Protein AF-A0A5B8CRV1-F1 (afdb_monomer)

Sequence (129 aa):
MPISFRAASLLVGLTGAAIAIGFEWYAATGWLFLTERTGLLITLWTMLPYVMMSLGGYFFHRRDIQKHWLSFCAFEVLVVAWIYLQTIVIYPDPQGALIFLFLPLLQAGLNLAVGVVFYYLQYRSDQQH

Radius of gyration: 16.24 Å; Cα contacts (8 Å, |Δi|>4): 101; chains: 1; bounding box: 42×18×49 Å

Organism: NCBI:txid2588534

pLDDT: mean 77.1, std 8.15, range [54.75, 90.44]

Secondary structure (DSSP, 8-stat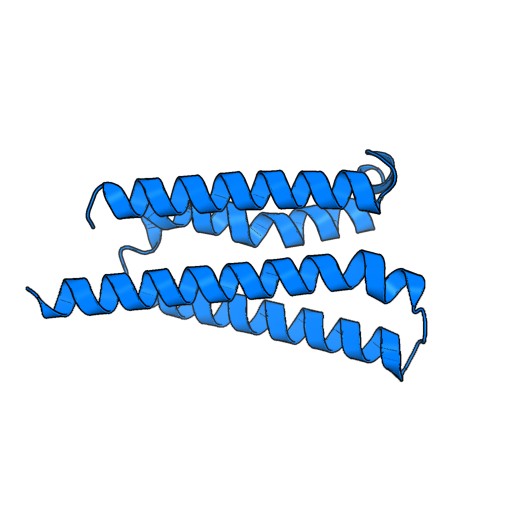e):
--HHHHHHHHHHHHHHHHHHHHHHHHHTTSGGGGGSHHHHHHHHHHHHHHH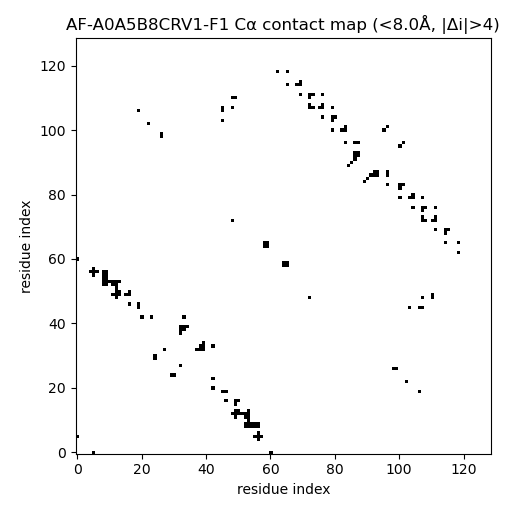HHHHHHHHTTSHHHHHHHHHHHHHHHHHHHHHHHHHHHTS--HHHIIIIIHHHHHHHHHHHHHHHHHHHHHHHHHH--

Structure (mmCIF, N/CA/C/O backbone):
data_AF-A0A5B8CRV1-F1
#
_entry.id   AF-A0A5B8CRV1-F1
#
loop_
_atom_site.group_PDB
_atom_site.id
_atom_site.type_symbol
_atom_site.label_atom_id
_atom_site.label_alt_id
_atom_site.label_comp_id
_atom_site.label_asym_id
_atom_site.label_entity_id
_atom_site.label_seq_id
_atom_site.pdbx_PDB_ins_code
_atom_site.Cartn_x
_atom_site.Cartn_y
_atom_site.Cartn_z
_atom_site.occupancy
_atom_site.B_iso_or_equiv
_atom_site.auth_seq_id
_atom_site.auth_comp_id
_atom_site.auth_asym_id
_atom_site.auth_atom_id
_atom_site.pdbx_PDB_model_num
ATOM 1 N N . MET A 1 1 ? -10.649 2.079 21.285 1.00 59.25 1 MET A N 1
ATOM 2 C CA . MET A 1 1 ? -10.031 0.998 20.485 1.00 59.25 1 MET A CA 1
ATOM 3 C C . MET A 1 1 ? -9.144 0.158 21.387 1.00 59.25 1 MET A C 1
ATOM 5 O O . MET A 1 1 ? -8.386 0.752 22.151 1.00 59.25 1 MET A O 1
ATOM 9 N N . PRO A 1 2 ? -9.236 -1.179 21.329 1.00 65.50 2 PRO A N 1
ATOM 10 C CA . PRO A 1 2 ? -8.395 -2.057 22.132 1.00 65.50 2 PRO A CA 1
ATOM 11 C C . PRO A 1 2 ? -6.926 -1.945 21.696 1.00 65.50 2 PRO A C 1
ATOM 13 O O . PRO A 1 2 ? -6.630 -1.736 20.518 1.00 65.50 2 PRO A O 1
ATOM 16 N N . ILE A 1 3 ? -6.000 -2.095 22.647 1.00 64.00 3 ILE A N 1
ATOM 17 C CA . ILE A 1 3 ? -4.540 -2.056 22.421 1.00 64.00 3 ILE A CA 1
ATOM 18 C C . ILE A 1 3 ? -4.117 -3.055 21.325 1.00 64.00 3 ILE A C 1
ATOM 20 O O . ILE A 1 3 ? -3.211 -2.771 20.542 1.00 64.00 3 ILE A O 1
ATOM 24 N N . SER A 1 4 ? -4.845 -4.170 21.203 1.00 75.19 4 SER A N 1
ATOM 25 C CA . SER A 1 4 ? -4.653 -5.189 20.168 1.00 75.19 4 SER A CA 1
ATOM 26 C C . SER A 1 4 ? -4.813 -4.661 18.740 1.00 75.19 4 SER A C 1
ATOM 28 O O . SER A 1 4 ? -4.056 -5.069 17.866 1.00 75.19 4 SER A O 1
ATOM 30 N N . PHE A 1 5 ? -5.732 -3.723 18.489 1.00 74.00 5 PHE A N 1
ATOM 31 C CA . PHE A 1 5 ? -5.960 -3.179 17.146 1.00 74.00 5 PHE A CA 1
ATOM 32 C C . PHE A 1 5 ? -4.797 -2.294 16.686 1.00 74.00 5 PHE A C 1
ATOM 34 O O . PHE A 1 5 ? -4.363 -2.384 15.543 1.00 74.00 5 PHE A O 1
ATOM 41 N N . ARG A 1 6 ? -4.249 -1.475 17.591 1.00 77.31 6 ARG A N 1
ATOM 42 C CA . ARG A 1 6 ? -3.093 -0.612 17.294 1.00 77.31 6 ARG A CA 1
ATOM 43 C C . ARG A 1 6 ? -1.827 -1.421 17.043 1.00 77.31 6 ARG A C 1
ATOM 45 O O . ARG A 1 6 ? -1.080 -1.126 16.116 1.00 77.31 6 ARG A O 1
ATOM 52 N N . ALA A 1 7 ? -1.600 -2.445 17.864 1.00 80.88 7 ALA A N 1
ATOM 53 C CA . ALA A 1 7 ? -0.483 -3.359 17.673 1.00 80.88 7 ALA A CA 1
ATOM 54 C C . ALA A 1 7 ? -0.615 -4.121 16.345 1.00 80.88 7 ALA A C 1
ATOM 56 O O . ALA A 1 7 ? 0.360 -4.230 15.608 1.00 80.88 7 ALA A O 1
ATOM 57 N N . ALA A 1 8 ? -1.825 -4.575 16.000 1.00 80.19 8 ALA A N 1
ATOM 58 C CA . ALA A 1 8 ? -2.093 -5.238 14.729 1.00 80.19 8 ALA A CA 1
ATOM 59 C C . ALA A 1 8 ? -1.874 -4.307 13.527 1.00 80.19 8 ALA A C 1
ATOM 61 O O . ALA A 1 8 ? -1.189 -4.696 12.588 1.00 80.19 8 ALA A O 1
ATOM 62 N N . SER A 1 9 ? -2.388 -3.071 13.551 1.00 80.38 9 SER A N 1
ATOM 63 C CA . SER A 1 9 ? -2.204 -2.125 12.441 1.00 80.38 9 SER A CA 1
ATOM 64 C C . SER A 1 9 ? -0.733 -1.771 12.220 1.00 80.38 9 SER A C 1
ATOM 66 O O . SER A 1 9 ? -0.276 -1.724 11.081 1.00 80.38 9 SER A O 1
ATOM 68 N N . LEU A 1 10 ? 0.022 -1.590 13.309 1.00 82.44 10 LEU A N 1
ATOM 69 C CA . LEU A 1 10 ? 1.459 -1.335 13.259 1.00 82.44 10 LEU A CA 1
ATOM 70 C C . LEU A 1 10 ? 2.225 -2.539 12.699 1.00 82.44 10 LEU A C 1
ATOM 72 O O . LEU A 1 10 ? 3.035 -2.373 11.796 1.00 82.44 10 LEU A O 1
ATOM 76 N N . LEU A 1 11 ? 1.964 -3.747 13.208 1.00 85.00 11 LEU A N 1
ATOM 77 C CA . LEU A 1 11 ? 2.648 -4.958 12.751 1.00 85.00 11 LEU A CA 1
ATOM 78 C C . LEU A 1 11 ? 2.365 -5.233 11.278 1.00 85.00 11 LEU A C 1
ATOM 80 O O . LEU A 1 11 ? 3.301 -5.429 10.514 1.00 85.00 11 LEU A O 1
ATOM 84 N N . VAL A 1 12 ? 1.098 -5.187 10.858 1.00 84.19 12 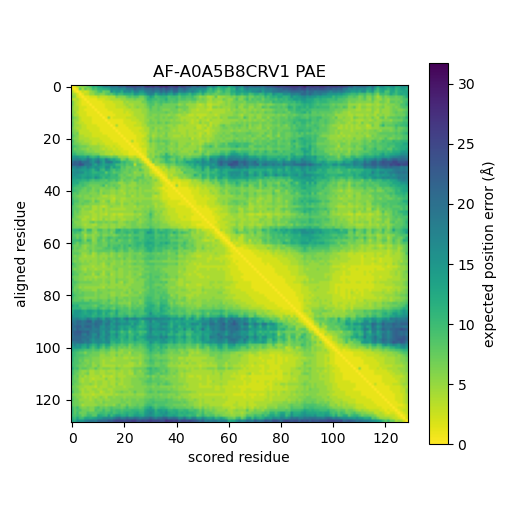VAL A N 1
ATOM 85 C C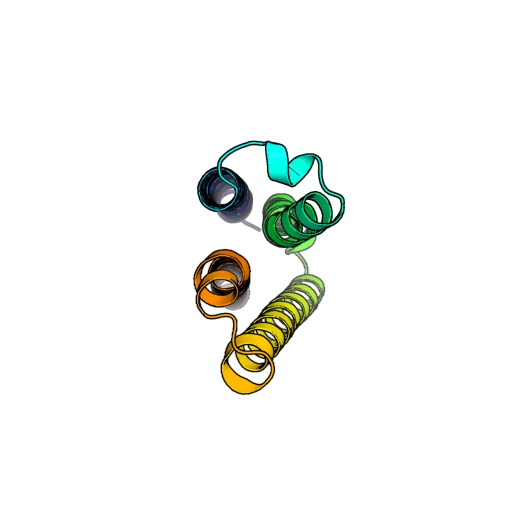A . VAL A 1 12 ? 0.739 -5.432 9.456 1.00 84.19 12 VAL A CA 1
ATOM 86 C C . VAL A 1 12 ? 1.317 -4.344 8.548 1.00 84.19 12 VAL A C 1
ATOM 88 O O . VAL A 1 12 ? 1.821 -4.662 7.475 1.00 84.19 12 VAL A O 1
ATOM 91 N N . GLY A 1 13 ? 1.314 -3.082 8.985 1.00 82.00 13 GLY A N 1
ATOM 92 C CA . GLY A 1 13 ? 1.956 -1.989 8.258 1.00 82.00 13 GLY A CA 1
ATOM 93 C C . GLY A 1 13 ? 3.468 -2.190 8.105 1.00 82.00 13 GLY A C 1
ATOM 94 O O . GLY A 1 13 ? 3.978 -2.159 6.990 1.00 82.00 13 GLY A O 1
ATOM 95 N N . LEU A 1 14 ? 4.188 -2.485 9.189 1.00 84.19 14 LEU A N 1
ATOM 96 C CA . LEU A 1 14 ? 5.638 -2.711 9.156 1.00 84.19 14 LEU A CA 1
ATOM 97 C C . LEU A 1 14 ? 6.022 -3.956 8.350 1.00 84.19 14 LEU A C 1
ATOM 99 O O . LEU A 1 14 ? 6.965 -3.912 7.563 1.00 84.19 14 LEU A O 1
ATOM 103 N N . THR A 1 15 ? 5.293 -5.062 8.517 1.00 83.69 15 THR A N 1
ATOM 104 C CA . THR A 1 15 ? 5.518 -6.288 7.742 1.00 83.69 15 THR A CA 1
ATOM 105 C C . THR A 1 15 ? 5.233 -6.050 6.262 1.00 83.69 15 THR A C 1
ATOM 107 O O . THR A 1 15 ? 6.035 -6.449 5.424 1.00 83.69 15 THR A O 1
ATOM 110 N N . GLY A 1 16 ? 4.144 -5.353 5.934 1.00 78.62 16 GLY A N 1
ATOM 111 C CA . GLY A 1 16 ? 3.813 -4.991 4.559 1.00 78.62 16 GLY A CA 1
ATOM 112 C C . GLY A 1 16 ? 4.872 -4.096 3.913 1.00 78.62 16 GLY A C 1
ATOM 113 O O . GLY A 1 16 ? 5.306 -4.385 2.802 1.00 78.62 16 GLY A O 1
ATOM 114 N N . ALA A 1 17 ? 5.374 -3.093 4.639 1.00 79.00 17 ALA A N 1
ATOM 115 C CA . ALA A 1 17 ? 6.465 -2.233 4.183 1.00 79.00 17 ALA A CA 1
ATOM 116 C C . ALA A 1 17 ? 7.770 -3.017 3.952 1.00 79.00 17 ALA A C 1
ATOM 118 O O . ALA A 1 17 ? 8.425 -2.846 2.928 1.00 79.00 17 ALA A O 1
ATOM 119 N N . ALA A 1 18 ? 8.138 -3.916 4.870 1.00 81.69 18 ALA A N 1
ATOM 120 C CA . ALA A 1 18 ? 9.335 -4.745 4.725 1.00 81.69 18 ALA A CA 1
ATOM 121 C C . ALA A 1 18 ? 9.237 -5.696 3.521 1.00 81.69 18 ALA A C 1
ATOM 123 O O . ALA A 1 18 ? 10.202 -5.852 2.774 1.00 81.69 18 ALA A O 1
ATOM 124 N N . ILE A 1 19 ? 8.063 -6.299 3.308 1.00 80.56 19 ILE A N 1
ATOM 125 C CA . ILE A 1 19 ? 7.787 -7.142 2.140 1.00 80.56 19 ILE A CA 1
ATOM 126 C C . ILE A 1 19 ? 7.849 -6.305 0.859 1.00 80.56 19 ILE A C 1
ATOM 128 O O . ILE A 1 19 ? 8.471 -6.738 -0.107 1.00 80.56 19 ILE A O 1
ATOM 132 N N . ALA A 1 20 ? 7.258 -5.107 0.851 1.00 76.12 20 ALA A N 1
ATOM 133 C CA . ALA A 1 20 ? 7.274 -4.204 -0.295 1.00 76.12 20 ALA A CA 1
ATOM 134 C C . ALA A 1 20 ? 8.700 -3.833 -0.713 1.00 76.12 20 ALA A C 1
ATOM 136 O O . ALA A 1 20 ? 9.068 -4.070 -1.861 1.00 76.12 20 ALA A O 1
ATOM 137 N N . ILE A 1 21 ? 9.523 -3.382 0.239 1.00 77.25 21 ILE A N 1
ATOM 138 C CA . ILE A 1 21 ? 10.942 -3.085 -0.000 1.00 77.25 21 ILE A CA 1
ATOM 139 C C . ILE A 1 21 ? 11.683 -4.327 -0.509 1.00 77.25 21 ILE A C 1
ATOM 141 O O . ILE A 1 21 ? 12.484 -4.232 -1.435 1.00 77.25 21 ILE A O 1
ATOM 145 N N . GLY A 1 22 ? 11.434 -5.500 0.083 1.00 76.12 22 GLY A N 1
ATOM 146 C CA . GLY A 1 22 ? 12.087 -6.745 -0.325 1.00 76.12 22 GLY A CA 1
ATOM 147 C C . GLY A 1 22 ? 11.766 -7.139 -1.768 1.00 76.12 22 GLY A C 1
ATOM 148 O O . GLY A 1 22 ? 12.664 -7.512 -2.523 1.00 76.12 22 GLY A O 1
ATOM 149 N N . PHE A 1 23 ? 10.500 -7.015 -2.168 1.00 74.06 23 PHE A N 1
ATOM 150 C CA . PHE A 1 23 ? 10.081 -7.275 -3.542 1.00 74.06 23 PHE A CA 1
ATOM 151 C C . PHE A 1 23 ? 10.614 -6.237 -4.524 1.00 74.06 23 PHE A C 1
ATOM 153 O O . PHE A 1 23 ? 11.040 -6.621 -5.607 1.00 74.06 23 PHE A O 1
ATOM 160 N N . GLU A 1 24 ? 10.630 -4.956 -4.166 1.00 70.94 24 GLU A N 1
ATOM 161 C CA . GLU A 1 24 ? 11.217 -3.909 -5.009 1.00 70.94 24 GLU A CA 1
ATOM 162 C C . GLU A 1 24 ? 12.713 -4.118 -5.194 1.00 70.94 24 GLU A C 1
ATOM 164 O O . GLU A 1 24 ? 13.208 -4.064 -6.315 1.00 70.94 24 GLU A O 1
ATOM 169 N N . TRP A 1 25 ? 13.430 -4.454 -4.123 1.00 73.44 25 TRP A N 1
ATOM 170 C CA . TRP A 1 25 ? 14.851 -4.774 -4.192 1.00 73.44 25 TRP A CA 1
ATOM 171 C C . TRP A 1 25 ? 15.131 -5.950 -5.138 1.00 73.44 25 TRP A C 1
ATOM 173 O O . TRP A 1 25 ? 16.071 -5.893 -5.935 1.00 73.44 25 TRP A O 1
ATOM 183 N N . TYR A 1 26 ? 14.295 -6.991 -5.085 1.00 72.94 26 TYR A N 1
ATOM 184 C CA . TYR A 1 26 ? 14.396 -8.151 -5.968 1.00 72.94 26 TYR A 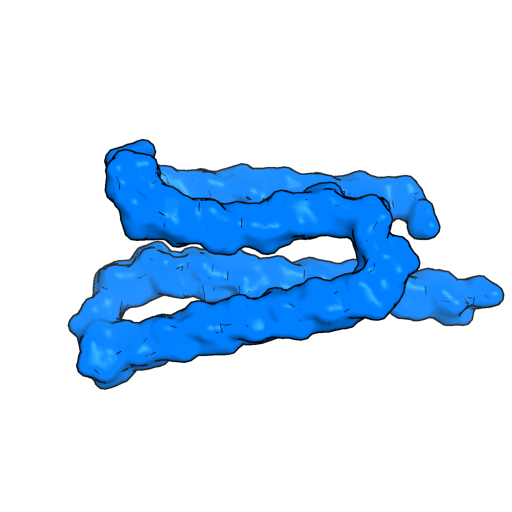CA 1
ATOM 185 C C . TYR A 1 26 ? 14.029 -7.817 -7.422 1.00 72.94 26 TYR A C 1
ATOM 187 O O . TYR A 1 26 ? 14.782 -8.143 -8.339 1.00 72.94 26 TYR A O 1
ATOM 195 N N . ALA A 1 27 ? 12.899 -7.138 -7.635 1.00 66.12 27 ALA A N 1
ATOM 196 C CA . ALA A 1 27 ? 12.378 -6.789 -8.956 1.00 66.12 27 ALA A CA 1
ATOM 197 C C . ALA A 1 27 ? 13.294 -5.816 -9.707 1.00 66.12 27 ALA A C 1
ATOM 199 O O . ALA A 1 27 ? 13.406 -5.888 -10.927 1.00 66.12 27 ALA A O 1
ATOM 200 N N . ALA A 1 28 ? 13.981 -4.937 -8.980 1.00 64.38 28 ALA A N 1
ATOM 201 C CA . ALA A 1 28 ? 14.831 -3.909 -9.553 1.00 64.38 28 ALA A CA 1
ATOM 202 C C . ALA A 1 28 ? 16.327 -4.267 -9.572 1.00 64.38 28 ALA A C 1
ATOM 204 O O . ALA A 1 28 ? 17.177 -3.402 -9.802 1.00 64.38 28 ALA A O 1
ATOM 205 N N . THR A 1 29 ? 16.672 -5.545 -9.359 1.00 67.94 29 THR A N 1
ATOM 206 C CA . THR A 1 29 ? 18.060 -6.050 -9.349 1.00 67.94 29 THR A CA 1
ATOM 207 C C . THR A 1 29 ? 18.997 -5.276 -8.406 1.00 67.94 29 THR A C 1
ATOM 209 O O . THR A 1 29 ? 20.193 -5.153 -8.664 1.00 67.94 29 THR A O 1
ATOM 212 N N . GLY A 1 30 ? 18.478 -4.735 -7.300 1.00 63.00 30 GLY A N 1
ATOM 213 C CA . GLY A 1 30 ? 19.251 -3.928 -6.355 1.00 63.00 30 GLY A CA 1
ATOM 214 C C . GLY A 1 30 ? 18.678 -2.533 -6.090 1.00 63.00 30 GLY A C 1
ATOM 215 O O . GLY A 1 30 ? 17.534 -2.226 -6.401 1.00 63.00 30 GLY A O 1
ATOM 216 N N . TRP A 1 31 ? 19.506 -1.666 -5.497 1.00 62.66 31 TRP A N 1
ATOM 217 C CA . TRP A 1 31 ? 19.156 -0.274 -5.161 1.00 62.66 31 TRP A CA 1
ATOM 218 C C . TRP A 1 31 ? 19.258 0.694 -6.353 1.00 62.66 31 TRP A C 1
ATOM 220 O O . TRP A 1 31 ? 18.921 1.867 -6.221 1.00 62.66 31 TRP A O 1
A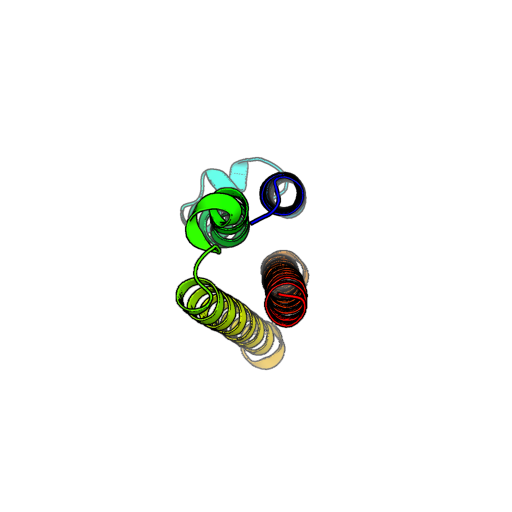TOM 230 N N . LEU A 1 32 ? 19.717 0.229 -7.520 1.00 61.81 32 LEU A N 1
ATOM 231 C CA . LEU A 1 32 ? 19.912 1.064 -8.713 1.00 61.81 32 LEU A CA 1
ATOM 232 C C . LEU A 1 32 ? 18.611 1.729 -9.176 1.00 61.81 32 LEU A C 1
ATOM 234 O O . LEU A 1 32 ? 18.611 2.901 -9.531 1.00 61.81 32 LEU A O 1
ATOM 238 N N . PHE A 1 33 ? 17.483 1.043 -9.061 1.00 65.50 33 PHE A N 1
ATOM 239 C CA . PHE A 1 33 ? 16.171 1.605 -9.381 1.00 65.50 33 PHE A CA 1
ATOM 240 C C . PHE A 1 33 ? 15.763 2.783 -8.488 1.00 65.50 33 PHE A C 1
ATOM 242 O O . PHE A 1 33 ? 15.065 3.684 -8.939 1.00 65.50 33 PHE A O 1
ATOM 249 N N . LEU A 1 34 ? 16.263 2.841 -7.251 1.00 62.56 34 LEU A N 1
ATOM 250 C CA . LEU A 1 34 ? 16.037 3.968 -6.339 1.00 62.56 34 LEU A CA 1
ATOM 251 C C . LEU A 1 34 ? 16.915 5.180 -6.662 1.00 62.56 34 LEU A C 1
ATOM 253 O O . LEU A 1 34 ? 16.715 6.253 -6.099 1.00 62.56 34 LEU A O 1
ATOM 257 N N . THR A 1 35 ? 17.881 5.035 -7.572 1.00 68.62 35 THR A N 1
ATOM 258 C CA . THR A 1 35 ? 18.615 6.183 -8.122 1.00 68.62 35 THR A CA 1
ATOM 259 C C . THR A 1 35 ? 17.848 6.863 -9.256 1.00 68.62 35 THR A C 1
ATOM 261 O O . THR A 1 35 ? 18.092 8.035 -9.549 1.00 68.62 35 THR A O 1
ATOM 264 N N . GLU A 1 36 ? 16.864 6.178 -9.849 1.00 71.81 36 GLU A N 1
ATOM 265 C CA . GLU A 1 36 ? 15.984 6.748 -10.862 1.00 71.81 36 GLU A CA 1
ATOM 266 C C . GLU A 1 36 ? 14.748 7.404 -10.235 1.00 71.81 36 GLU A C 1
ATOM 268 O O . GLU A 1 36 ? 14.113 6.873 -9.322 1.00 71.81 36 GLU A O 1
ATOM 273 N N . ARG A 1 37 ? 14.348 8.565 -10.774 1.00 72.88 37 ARG A N 1
ATOM 274 C CA . ARG A 1 37 ? 13.155 9.297 -10.305 1.00 72.88 37 ARG A CA 1
ATOM 275 C C . ARG A 1 37 ? 11.894 8.435 -10.347 1.00 72.88 37 ARG A C 1
ATOM 277 O O . ARG A 1 37 ? 11.076 8.506 -9.436 1.00 72.88 37 ARG A O 1
ATOM 284 N N . THR A 1 38 ? 11.749 7.628 -11.393 1.00 67.31 38 THR A N 1
ATOM 285 C CA . THR A 1 38 ? 10.597 6.743 -11.585 1.00 67.31 38 THR A CA 1
ATOM 286 C C . THR A 1 38 ? 10.548 5.661 -10.512 1.00 67.31 38 THR A C 1
ATOM 288 O O . THR A 1 38 ? 9.483 5.410 -9.953 1.00 67.31 38 THR A O 1
ATOM 291 N N . GLY A 1 39 ? 11.695 5.075 -10.161 1.00 69.56 39 GLY A N 1
ATOM 292 C CA . GLY A 1 39 ? 11.746 4.041 -9.136 1.00 69.56 39 GLY A CA 1
ATOM 293 C C . GLY A 1 39 ? 11.514 4.570 -7.727 1.00 69.56 39 GLY A C 1
ATOM 294 O O . GLY A 1 39 ? 10.795 3.935 -6.957 1.00 69.56 39 GLY A O 1
ATOM 295 N N . LEU A 1 40 ? 11.994 5.779 -7.413 1.00 72.75 40 LEU A N 1
ATOM 296 C CA . LEU A 1 40 ? 11.634 6.474 -6.170 1.00 72.75 40 LEU A CA 1
ATOM 297 C C . LEU A 1 40 ? 10.132 6.744 -6.069 1.00 72.75 40 LEU A C 1
ATOM 299 O O . LEU A 1 40 ? 9.550 6.540 -5.008 1.00 72.75 40 LEU A O 1
ATOM 303 N N . LEU A 1 41 ? 9.498 7.196 -7.154 1.00 75.25 41 LEU A N 1
ATOM 304 C CA . LEU A 1 41 ? 8.060 7.469 -7.165 1.00 75.25 41 LEU A CA 1
ATOM 305 C C . LEU A 1 41 ? 7.239 6.194 -6.973 1.00 75.25 41 LEU A C 1
ATOM 307 O O . LEU A 1 41 ? 6.295 6.209 -6.190 1.00 75.25 41 LEU A O 1
ATOM 311 N N . ILE A 1 42 ? 7.621 5.101 -7.636 1.00 73.06 42 ILE A N 1
ATOM 312 C CA . ILE A 1 42 ? 6.969 3.797 -7.467 1.00 73.06 42 ILE A CA 1
ATOM 313 C C . ILE A 1 42 ? 7.141 3.314 -6.027 1.00 73.06 42 ILE A C 1
ATOM 315 O O . ILE A 1 42 ? 6.150 2.999 -5.386 1.00 73.06 42 ILE A O 1
ATOM 319 N N . THR A 1 43 ? 8.355 3.374 -5.484 1.00 75.12 43 THR A N 1
ATOM 320 C CA . THR A 1 43 ? 8.643 2.956 -4.101 1.00 75.12 43 THR A CA 1
ATOM 321 C C . THR A 1 43 ? 7.885 3.785 -3.064 1.00 75.12 43 THR A C 1
ATOM 323 O O . THR A 1 43 ? 7.366 3.276 -2.076 1.00 75.12 43 THR A O 1
ATOM 326 N N . LEU A 1 44 ? 7.794 5.101 -3.258 1.00 77.94 44 LEU A N 1
ATOM 327 C CA . LEU A 1 44 ? 7.013 5.956 -2.364 1.00 77.94 44 LEU A CA 1
ATOM 328 C C . LEU A 1 44 ? 5.520 5.647 -2.466 1.00 77.94 44 LEU A C 1
ATOM 330 O O . LEU A 1 44 ? 4.832 5.628 -1.446 1.00 77.94 44 LEU A O 1
ATOM 334 N N . TRP A 1 45 ? 5.031 5.392 -3.679 1.00 76.56 45 TRP A N 1
ATOM 335 C CA . TRP A 1 45 ? 3.642 5.035 -3.935 1.00 76.56 45 TRP A CA 1
ATOM 336 C C . TRP A 1 45 ? 3.261 3.712 -3.269 1.00 76.56 45 TRP A C 1
ATOM 338 O O . TRP A 1 45 ? 2.252 3.642 -2.578 1.00 76.56 45 TRP A O 1
ATOM 348 N N . THR A 1 46 ? 4.084 2.678 -3.412 1.00 74.75 46 THR A N 1
ATOM 349 C CA . THR A 1 46 ? 3.859 1.352 -2.819 1.00 74.75 46 THR A CA 1
ATOM 350 C C . THR A 1 46 ? 3.982 1.369 -1.295 1.00 74.75 46 THR A C 1
ATOM 352 O O . THR A 1 46 ? 3.254 0.652 -0.608 1.00 74.75 46 THR A O 1
ATOM 355 N N . MET A 1 47 ? 4.857 2.213 -0.743 1.00 78.75 47 MET A N 1
ATOM 356 C CA . MET A 1 47 ? 5.071 2.342 0.701 1.00 78.75 47 MET A CA 1
ATOM 357 C C . MET A 1 47 ? 3.986 3.159 1.408 1.00 78.75 47 MET A C 1
ATOM 359 O O . MET A 1 47 ? 3.710 2.921 2.588 1.00 78.75 47 MET A O 1
ATOM 363 N N . LEU A 1 48 ? 3.354 4.106 0.710 1.00 80.38 48 LEU A N 1
ATOM 364 C CA . LEU A 1 48 ? 2.331 4.999 1.259 1.00 80.38 48 LEU A CA 1
ATOM 365 C C . LEU A 1 48 ? 1.173 4.243 1.956 1.00 80.38 48 LEU A C 1
ATOM 367 O O . LEU A 1 48 ? 0.900 4.562 3.120 1.00 80.38 48 LEU A O 1
ATOM 371 N N . PRO A 1 49 ? 0.554 3.211 1.343 1.00 75.31 49 PRO A N 1
ATOM 372 C CA . PRO A 1 49 ? -0.351 2.254 1.984 1.00 75.31 49 PRO A CA 1
ATOM 373 C C . PRO A 1 49 ? 0.060 1.796 3.383 1.00 75.31 49 PRO A C 1
ATOM 375 O O . PRO A 1 49 ? -0.699 1.893 4.349 1.00 75.31 49 PRO A O 1
ATOM 378 N N . TYR A 1 50 ? 1.291 1.307 3.503 1.00 80.19 50 TYR A N 1
ATOM 379 C CA . TYR A 1 50 ? 1.792 0.642 4.698 1.00 80.19 50 TYR A CA 1
ATOM 380 C C . TYR A 1 50 ? 2.167 1.627 5.795 1.00 80.19 50 TYR A C 1
ATOM 382 O O . TYR A 1 50 ? 1.916 1.370 6.976 1.00 80.19 50 TYR A O 1
ATOM 390 N N . VAL A 1 51 ? 2.719 2.780 5.414 1.00 80.06 51 VAL A N 1
ATOM 391 C CA . VAL A 1 51 ? 2.990 3.887 6.336 1.00 80.06 51 VAL A CA 1
ATOM 392 C C . VAL A 1 51 ? 1.680 4.383 6.936 1.00 80.06 51 VAL A C 1
ATOM 394 O O . VAL A 1 51 ? 1.545 4.472 8.156 1.00 80.06 51 VAL A O 1
ATOM 397 N N . MET A 1 52 ? 0.681 4.631 6.096 1.00 78.12 52 MET A N 1
ATOM 398 C CA . MET A 1 52 ? -0.641 5.060 6.541 1.00 78.12 52 MET A CA 1
ATOM 399 C C . MET A 1 52 ? -1.330 4.004 7.405 1.00 78.12 52 MET A C 1
ATOM 401 O O . MET A 1 52 ? -1.942 4.354 8.409 1.00 78.12 52 MET A O 1
ATOM 405 N N . MET A 1 53 ? -1.191 2.715 7.085 1.00 78.50 53 MET A N 1
ATOM 406 C CA . MET A 1 53 ? -1.744 1.637 7.905 1.00 78.50 53 MET A CA 1
ATOM 407 C C . MET A 1 53 ? -1.024 1.497 9.254 1.00 78.50 53 MET A C 1
ATOM 409 O O . MET A 1 53 ? -1.680 1.291 10.277 1.00 78.50 53 MET A O 1
ATOM 413 N N . SER A 1 54 ? 0.293 1.720 9.292 1.00 79.50 54 SER A N 1
ATOM 414 C CA . SER A 1 54 ? 1.070 1.791 10.539 1.00 79.50 54 SER A CA 1
ATOM 415 C C . SER A 1 54 ? 0.599 2.951 11.420 1.00 79.50 54 SER A C 1
ATOM 417 O O . SER A 1 54 ? 0.433 2.801 12.631 1.00 79.50 54 SER A O 1
ATOM 419 N N . LEU A 1 55 ? 0.304 4.096 10.798 1.00 78.25 55 LEU A N 1
ATOM 420 C CA . LEU A 1 55 ? -0.296 5.265 11.444 1.00 78.25 55 LEU A CA 1
ATOM 421 C C . LEU A 1 55 ? -1.802 5.086 11.720 1.00 78.25 55 LEU A C 1
ATOM 423 O O . LEU A 1 55 ? -2.384 5.825 12.517 1.00 78.25 55 LEU A O 1
ATOM 427 N N . GLY A 1 56 ? -2.433 4.075 11.122 1.00 72.25 56 GLY A N 1
ATOM 428 C CA . GLY A 1 56 ? -3.862 3.788 11.202 1.00 72.25 56 GLY A CA 1
ATOM 429 C C . GLY A 1 56 ? -4.352 3.559 12.629 1.00 72.25 56 GLY A C 1
ATOM 430 O O . GLY A 1 56 ? -5.466 3.952 12.965 1.00 72.25 56 GLY A O 1
ATOM 431 N N . GLY A 1 57 ? -3.501 3.051 13.525 1.00 71.00 57 GLY A N 1
ATOM 432 C CA . GLY A 1 57 ? -3.816 2.918 14.953 1.00 71.00 57 GLY A CA 1
ATOM 433 C C . GLY A 1 57 ? -4.140 4.246 15.665 1.00 71.00 57 GLY A C 1
ATOM 434 O O . GLY A 1 57 ? -4.794 4.238 16.717 1.00 71.00 57 GLY A O 1
ATOM 435 N N . TYR A 1 58 ? -3.723 5.381 15.093 1.00 73.38 58 TYR A N 1
ATOM 436 C CA . TYR A 1 58 ? -4.039 6.725 15.578 1.00 73.38 58 TYR A CA 1
ATOM 437 C C . TYR A 1 58 ? -5.289 7.313 14.923 1.00 73.38 58 TYR A C 1
ATOM 439 O O . TYR A 1 58 ? -6.079 7.948 15.615 1.00 73.38 58 TYR A O 1
ATOM 447 N N . PHE A 1 59 ? -5.501 7.090 13.624 1.00 75.44 59 PHE A N 1
ATOM 448 C CA . PHE A 1 59 ? -6.552 7.776 12.859 1.00 75.44 59 PHE A CA 1
ATOM 449 C C . PHE A 1 59 ? -7.820 6.939 12.638 1.00 75.44 59 PHE A C 1
ATOM 451 O O . PHE A 1 59 ? -8.920 7.489 12.574 1.00 75.44 59 PHE A O 1
ATOM 458 N N . PHE A 1 60 ? -7.717 5.608 12.599 1.00 77.94 60 PHE A N 1
ATOM 459 C CA . PHE A 1 60 ? -8.851 4.713 12.319 1.00 77.94 60 PHE A CA 1
ATOM 460 C C . PHE A 1 60 ? -9.808 4.548 13.501 1.00 77.94 60 PHE A C 1
ATOM 462 O O . PHE A 1 60 ? -10.823 3.869 13.395 1.00 77.94 60 PHE A O 1
ATOM 469 N N . HIS A 1 61 ? -9.576 5.251 14.613 1.00 74.25 61 HIS A N 1
ATOM 470 C CA . HIS A 1 61 ? -10.582 5.353 15.666 1.00 74.25 61 HIS A CA 1
ATOM 471 C C . HIS A 1 61 ? -11.884 6.008 15.156 1.00 74.25 61 HIS A C 1
ATOM 473 O O . HIS A 1 61 ? -12.941 5.800 15.751 1.00 74.25 61 HIS A O 1
ATOM 479 N N . ARG A 1 62 ? -11.824 6.818 14.083 1.00 80.44 62 ARG A N 1
ATOM 480 C CA . ARG A 1 62 ? -12.998 7.402 13.418 1.00 80.44 62 ARG A CA 1
ATOM 481 C C . ARG A 1 62 ? -13.361 6.577 12.189 1.00 80.44 62 ARG A C 1
ATOM 483 O O . ARG A 1 62 ? -12.585 6.518 11.235 1.00 80.44 62 ARG A O 1
ATOM 490 N N . ARG A 1 63 ? -14.580 6.030 12.170 1.00 79.44 63 ARG A N 1
ATOM 491 C CA . ARG A 1 63 ? -15.115 5.296 11.010 1.00 79.44 63 ARG A CA 1
ATOM 492 C C . ARG A 1 63 ? -15.118 6.133 9.733 1.00 79.44 63 ARG A C 1
ATOM 494 O O . ARG A 1 63 ? -14.909 5.584 8.658 1.00 79.44 63 ARG A O 1
ATOM 501 N N . ASP A 1 64 ? -15.327 7.442 9.838 1.00 84.88 64 ASP A N 1
ATOM 502 C CA . ASP A 1 64 ? -15.346 8.327 8.670 1.00 84.88 64 ASP A CA 1
ATOM 503 C C . ASP A 1 64 ? -13.985 8.337 7.974 1.00 84.88 64 ASP A C 1
ATOM 505 O O . ASP A 1 64 ? -13.914 8.153 6.762 1.00 84.88 64 ASP A O 1
ATOM 509 N N . ILE A 1 65 ? -12.895 8.447 8.740 1.00 84.06 65 ILE A N 1
ATOM 510 C CA . ILE A 1 65 ? -11.528 8.406 8.203 1.00 84.06 65 ILE A CA 1
ATOM 511 C C . ILE A 1 65 ? -11.250 7.039 7.572 1.00 84.06 65 ILE A C 1
ATOM 513 O O . ILE A 1 65 ? -10.707 6.965 6.474 1.00 84.06 65 ILE A O 1
ATOM 517 N N . GLN A 1 66 ? -11.683 5.956 8.218 1.00 83.25 66 GLN A N 1
ATOM 518 C CA . GLN A 1 66 ? -11.494 4.604 7.697 1.00 83.25 66 GLN A CA 1
ATOM 519 C C . GLN A 1 66 ? -12.271 4.349 6.392 1.00 83.25 66 GLN A C 1
ATOM 521 O O . GLN A 1 66 ? -11.771 3.662 5.507 1.00 83.25 66 GLN A O 1
ATOM 526 N N . LYS A 1 67 ? -13.463 4.934 6.221 1.00 86.50 67 LYS A N 1
ATOM 527 C CA . LYS A 1 67 ? -14.214 4.878 4.953 1.00 86.50 67 LYS A CA 1
ATOM 528 C C . LYS A 1 67 ? -13.506 5.629 3.826 1.00 86.50 67 LYS A C 1
ATOM 530 O O . LYS A 1 67 ? -13.451 5.125 2.705 1.00 86.50 67 LYS A O 1
ATOM 535 N N . HIS A 1 68 ? -12.950 6.808 4.114 1.00 87.88 68 HIS A N 1
ATOM 536 C CA . HIS A 1 68 ? -12.151 7.554 3.135 1.00 87.88 68 HIS A CA 1
ATOM 537 C C . HIS A 1 68 ? -10.882 6.782 2.768 1.00 87.88 68 HIS A C 1
ATOM 539 O O . HIS A 1 68 ? -10.559 6.667 1.590 1.00 87.88 68 HIS A O 1
ATOM 545 N N . TRP A 1 69 ? -10.223 6.173 3.757 1.00 84.50 69 TRP A N 1
ATOM 546 C CA . TRP A 1 69 ? -9.076 5.292 3.549 1.00 84.50 69 TRP A CA 1
ATOM 547 C C . TRP A 1 69 ? -9.413 4.104 2.642 1.00 84.50 69 TRP A C 1
ATOM 549 O O . TRP A 1 69 ? -8.714 3.854 1.667 1.00 84.50 69 TRP A O 1
ATOM 559 N N . LEU A 1 70 ? -10.520 3.407 2.908 1.00 88.19 70 LEU A N 1
ATOM 560 C CA . LEU A 1 70 ? -10.997 2.307 2.067 1.00 88.19 70 LEU A CA 1
ATOM 561 C C . LEU A 1 70 ? -11.304 2.754 0.637 1.00 88.19 70 LEU A C 1
ATOM 563 O O . LEU A 1 70 ? -10.974 2.046 -0.310 1.00 88.19 70 LEU A O 1
ATOM 567 N N . SER A 1 71 ? -11.907 3.933 0.484 1.00 89.12 71 SER A N 1
ATOM 568 C CA . SER A 1 71 ? -12.196 4.513 -0.831 1.00 89.12 71 SER A CA 1
ATOM 569 C C . SER A 1 71 ? -10.907 4.828 -1.591 1.00 89.12 71 SER A C 1
ATOM 571 O O . SER A 1 71 ? -10.819 4.558 -2.785 1.00 89.12 71 SER A O 1
ATOM 573 N N . PHE A 1 72 ? -9.887 5.333 -0.891 1.00 86.19 72 PHE A N 1
ATOM 574 C CA . PHE A 1 72 ? -8.558 5.563 -1.447 1.00 86.19 72 PHE A CA 1
ATOM 575 C C . PHE A 1 72 ? -7.871 4.250 -1.856 1.00 86.19 72 PHE A C 1
ATOM 577 O O . PHE A 1 72 ? -7.401 4.146 -2.982 1.00 86.19 72 PHE A O 1
ATOM 584 N N . CYS A 1 73 ? -7.911 3.211 -1.016 1.00 85.38 73 CYS A N 1
ATOM 585 C CA . CYS A 1 73 ? -7.364 1.890 -1.354 1.00 85.38 73 CYS A CA 1
ATOM 586 C C . CYS A 1 73 ? -8.065 1.276 -2.577 1.00 85.38 73 CYS A C 1
ATOM 588 O O . CYS A 1 73 ? -7.423 0.704 -3.453 1.00 85.38 73 CYS A O 1
ATOM 590 N N . ALA A 1 74 ? -9.393 1.402 -2.658 1.00 88.69 74 ALA A N 1
ATOM 591 C CA . ALA A 1 74 ? -10.156 0.933 -3.810 1.00 88.69 74 ALA A CA 1
ATOM 592 C C . ALA A 1 74 ? -9.784 1.708 -5.082 1.00 88.69 74 ALA A C 1
ATOM 594 O O . ALA A 1 74 ? -9.624 1.109 -6.143 1.00 88.69 74 ALA A O 1
ATOM 595 N N . PHE A 1 75 ? -9.596 3.025 -4.971 1.00 89.88 75 PHE A N 1
ATOM 596 C CA . PHE A 1 75 ? -9.101 3.854 -6.064 1.00 89.88 75 PHE A CA 1
ATOM 597 C C . PHE A 1 75 ? -7.703 3.421 -6.527 1.00 89.88 75 PHE A C 1
ATOM 599 O O . PHE A 1 75 ? -7.505 3.249 -7.727 1.00 89.88 75 PHE A O 1
ATOM 606 N N . GLU A 1 76 ? -6.760 3.168 -5.615 1.00 85.81 76 GLU A N 1
ATOM 607 C CA . GLU A 1 76 ? -5.425 2.661 -5.965 1.00 85.81 76 GLU A CA 1
ATOM 608 C C . GLU A 1 76 ? -5.502 1.342 -6.739 1.00 85.81 76 GLU A C 1
ATOM 610 O O . GLU A 1 76 ? -4.890 1.220 -7.799 1.00 85.81 76 GLU A O 1
ATOM 615 N N . VAL A 1 77 ? -6.300 0.377 -6.264 1.00 88.38 77 VAL A N 1
ATOM 616 C CA . VAL A 1 77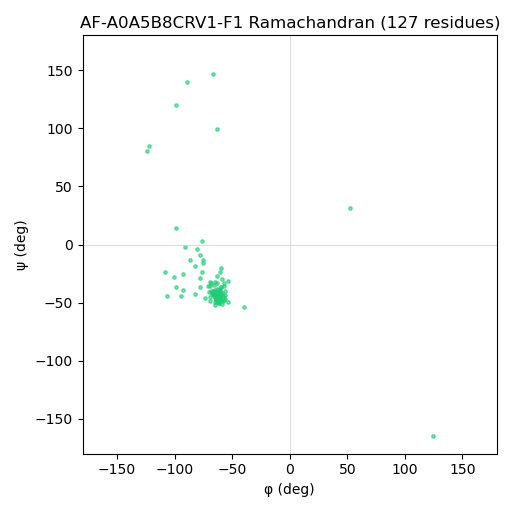 ? -6.503 -0.904 -6.962 1.00 88.38 77 VAL A CA 1
ATOM 617 C C . VAL A 1 77 ? -7.023 -0.675 -8.379 1.00 88.38 77 VAL A C 1
ATOM 619 O O . VAL A 1 77 ? -6.510 -1.278 -9.318 1.00 88.38 77 VAL A O 1
ATOM 622 N N . LEU A 1 78 ? -8.010 0.208 -8.553 1.00 90.44 78 LEU A N 1
ATOM 623 C CA . LEU A 1 78 ? -8.578 0.517 -9.866 1.00 90.44 78 LEU A CA 1
ATOM 624 C C . LEU A 1 78 ? -7.554 1.175 -10.796 1.00 90.44 78 LEU A C 1
ATOM 626 O O . LEU A 1 78 ? -7.480 0.807 -11.966 1.00 90.44 78 LEU A O 1
ATOM 630 N N . VAL A 1 79 ? -6.753 2.116 -10.290 1.00 86.31 79 VAL A N 1
ATOM 631 C CA . VAL A 1 79 ? -5.703 2.789 -11.069 1.00 86.31 79 VAL A CA 1
ATOM 632 C C . VAL A 1 79 ? -4.639 1.793 -11.509 1.00 86.31 79 VAL A C 1
ATOM 634 O O . VAL A 1 79 ? -4.296 1.750 -12.689 1.00 86.31 79 VAL A O 1
ATOM 637 N N . VAL A 1 80 ? -4.140 0.956 -10.598 1.00 84.19 80 VAL A N 1
ATOM 638 C CA . VAL A 1 80 ? -3.112 -0.029 -10.946 1.00 84.19 80 VAL A CA 1
ATOM 639 C C . VAL A 1 80 ? -3.674 -1.091 -11.891 1.00 84.19 80 VAL A C 1
ATOM 641 O O . VAL A 1 80 ? -3.018 -1.427 -12.873 1.00 84.19 80 VAL A O 1
ATOM 644 N N . ALA A 1 81 ? -4.901 -1.570 -11.666 1.00 85.75 81 ALA A N 1
ATOM 645 C CA . ALA A 1 81 ? -5.565 -2.515 -12.564 1.00 85.75 81 ALA A CA 1
ATOM 646 C C . ALA A 1 81 ? -5.777 -1.919 -13.962 1.00 85.75 81 ALA A C 1
ATOM 648 O O . ALA A 1 81 ? -5.578 -2.606 -14.963 1.00 85.75 81 ALA A O 1
ATOM 649 N N . TRP A 1 82 ? -6.135 -0.635 -14.041 1.00 86.88 82 TRP A N 1
ATOM 650 C CA . TRP A 1 82 ? -6.243 0.084 -15.304 1.00 86.88 82 TRP A CA 1
ATOM 651 C C . TRP A 1 82 ? -4.898 0.142 -16.029 1.00 86.88 82 TRP A C 1
ATOM 653 O O . TRP A 1 82 ? -4.825 -0.245 -17.192 1.00 86.88 82 TRP A O 1
ATOM 663 N N . ILE A 1 83 ? -3.823 0.555 -15.350 1.00 81.38 83 ILE A N 1
ATOM 664 C CA . ILE A 1 83 ? -2.477 0.621 -15.943 1.00 81.38 83 ILE A CA 1
ATOM 665 C C . ILE A 1 83 ? -2.006 -0.774 -16.383 1.00 81.38 83 ILE A C 1
ATOM 667 O O . ILE A 1 83 ? -1.447 -0.915 -17.472 1.00 81.38 83 ILE A O 1
ATOM 671 N N . TYR A 1 84 ? -2.281 -1.808 -15.584 1.00 80.00 84 TYR A N 1
ATOM 672 C CA . TYR A 1 84 ? -1.991 -3.206 -15.911 1.00 80.00 84 TYR A CA 1
ATOM 673 C C . TYR A 1 84 ? -2.733 -3.663 -17.176 1.00 80.00 84 TYR A C 1
ATOM 675 O O . TYR A 1 84 ? -2.150 -4.270 -18.071 1.00 80.00 84 TYR A O 1
ATOM 683 N N . LEU A 1 85 ? -4.012 -3.304 -17.311 1.00 80.06 85 LEU A N 1
ATOM 684 C CA . LEU A 1 85 ? -4.800 -3.605 -18.506 1.00 80.06 85 LEU A CA 1
ATOM 685 C C . LEU A 1 85 ? -4.264 -2.863 -19.739 1.00 80.06 85 LEU A C 1
ATOM 687 O O . LEU A 1 85 ? -4.168 -3.456 -20.812 1.00 80.06 85 LEU A O 1
ATOM 691 N N . GLN A 1 86 ? -3.855 -1.599 -19.591 1.00 77.94 86 GLN A N 1
ATOM 692 C CA . GLN A 1 86 ? -3.233 -0.818 -20.669 1.00 77.94 86 GLN A CA 1
ATOM 693 C C . GLN A 1 86 ? -1.926 -1.461 -21.165 1.00 77.94 86 GLN A C 1
ATOM 695 O O . GLN A 1 86 ? -1.686 -1.515 -22.371 1.00 77.94 86 GLN A O 1
ATOM 700 N N . THR A 1 87 ? -1.101 -1.991 -20.260 1.00 72.75 87 THR A N 1
ATOM 701 C CA . THR A 1 87 ? 0.177 -2.646 -20.605 1.00 72.75 87 THR A CA 1
ATOM 702 C C . THR A 1 87 ? 0.015 -4.050 -21.179 1.00 72.75 87 THR A C 1
ATOM 704 O O . THR A 1 87 ? 0.882 -4.502 -21.915 1.00 72.75 87 THR A O 1
ATOM 707 N N . ILE A 1 88 ? -1.087 -4.749 -20.899 1.00 72.88 88 ILE A N 1
ATOM 708 C CA . ILE A 1 88 ? -1.373 -6.042 -21.540 1.00 72.88 88 ILE A CA 1
ATOM 709 C C . ILE A 1 88 ? -2.005 -5.851 -22.921 1.00 72.88 88 ILE A C 1
ATOM 711 O O . ILE A 1 88 ? -1.669 -6.575 -23.857 1.00 72.88 88 ILE A O 1
ATOM 715 N N . VAL A 1 89 ? -2.945 -4.911 -23.044 1.00 75.06 89 VAL A N 1
ATOM 716 C CA . VAL A 1 89 ? -3.842 -4.828 -24.208 1.00 75.06 89 VAL A CA 1
ATOM 717 C C . VAL A 1 89 ? -3.391 -3.791 -25.237 1.00 75.06 89 VAL A C 1
ATOM 719 O O . VAL A 1 89 ? -3.568 -4.018 -26.430 1.00 75.06 89 VAL A O 1
ATOM 722 N N . ILE A 1 90 ? -2.841 -2.650 -24.808 1.00 68.06 90 ILE A N 1
ATOM 723 C CA . ILE A 1 90 ? -2.635 -1.481 -25.684 1.00 68.06 90 ILE A CA 1
ATOM 724 C C . ILE A 1 90 ? -1.157 -1.293 -26.034 1.00 68.06 90 ILE A C 1
ATOM 726 O O . ILE A 1 90 ? -0.833 -1.103 -27.204 1.00 68.06 90 ILE A O 1
ATOM 730 N N . TYR A 1 91 ? -0.262 -1.408 -25.052 1.00 67.31 91 TYR A N 1
ATOM 731 C CA . TYR A 1 91 ? 1.188 -1.371 -25.259 1.00 67.31 91 TYR A CA 1
ATOM 732 C C . TYR A 1 91 ? 1.815 -2.641 -24.685 1.00 67.31 91 TYR A C 1
ATOM 734 O O . TYR A 1 91 ? 2.294 -2.600 -23.552 1.00 67.31 91 TYR A O 1
ATOM 742 N N . PRO A 1 92 ? 1.760 -3.769 -25.421 1.00 63.91 92 PRO A N 1
ATOM 743 C CA . PRO A 1 92 ? 2.154 -5.071 -24.906 1.00 63.91 92 PRO A CA 1
ATOM 744 C C . PRO A 1 92 ? 3.642 -5.095 -24.553 1.00 63.91 92 PRO A C 1
ATOM 746 O O . PRO A 1 92 ? 4.503 -5.292 -25.408 1.00 63.91 92 PRO A O 1
ATOM 749 N N . ASP A 1 93 ? 3.918 -4.941 -23.263 1.00 66.62 93 ASP A N 1
ATOM 750 C CA . ASP A 1 93 ? 5.195 -5.250 -22.627 1.00 66.62 93 ASP A CA 1
ATOM 751 C C . ASP A 1 93 ? 4.935 -6.270 -21.508 1.00 66.62 93 ASP A C 1
ATOM 753 O O . ASP A 1 93 ? 4.730 -5.905 -20.345 1.00 66.62 93 ASP A O 1
ATOM 757 N N . PRO A 1 94 ? 4.888 -7.571 -21.846 1.00 61.62 94 PRO A N 1
ATOM 758 C CA . PRO A 1 94 ? 4.531 -8.615 -20.895 1.00 61.62 94 PRO A CA 1
ATOM 759 C C . PRO A 1 94 ? 5.534 -8.722 -19.744 1.00 61.62 94 PRO A C 1
ATOM 761 O O . PRO A 1 94 ? 5.135 -9.043 -18.628 1.00 61.62 94 PRO A O 1
ATOM 764 N N . GLN A 1 95 ? 6.822 -8.453 -19.997 1.00 62.88 95 GLN A N 1
ATOM 765 C CA . GLN A 1 95 ? 7.869 -8.525 -18.974 1.00 62.88 95 GLN A CA 1
ATOM 766 C C . GLN A 1 95 ? 7.771 -7.350 -18.002 1.00 62.88 95 GLN A C 1
ATOM 768 O O . GLN A 1 95 ? 7.774 -7.566 -16.788 1.00 62.88 95 GLN A O 1
ATOM 773 N N . GLY A 1 96 ? 7.606 -6.129 -18.521 1.00 61.75 96 GLY A N 1
ATOM 774 C CA . GLY A 1 96 ? 7.376 -4.944 -17.702 1.00 61.75 96 GLY A CA 1
ATOM 775 C C . GLY A 1 96 ? 6.092 -5.056 -16.877 1.00 61.75 96 GLY A C 1
ATOM 776 O O . GLY A 1 96 ? 6.101 -4.806 -15.673 1.00 61.75 96 GLY A O 1
ATOM 777 N N . ALA A 1 97 ? 4.998 -5.527 -17.481 1.00 60.97 97 ALA A N 1
ATOM 778 C CA . ALA A 1 97 ? 3.710 -5.674 -16.805 1.00 60.97 97 ALA A CA 1
ATOM 779 C C . ALA A 1 97 ? 3.744 -6.703 -15.660 1.00 60.97 97 ALA A C 1
ATOM 781 O O . ALA A 1 97 ? 3.270 -6.422 -14.555 1.00 60.97 97 ALA A O 1
ATOM 782 N N . LEU A 1 98 ? 4.320 -7.888 -15.895 1.00 62.12 98 LEU A N 1
ATOM 783 C CA . LEU A 1 98 ? 4.370 -8.968 -14.901 1.00 62.12 98 LEU A CA 1
ATOM 784 C C . LEU A 1 98 ? 5.280 -8.660 -13.711 1.00 62.12 98 LEU A C 1
ATOM 786 O O . LEU A 1 98 ? 4.982 -9.117 -12.613 1.00 62.12 98 LEU A O 1
ATOM 790 N N . ILE A 1 99 ? 6.366 -7.910 -13.902 1.00 63.31 99 ILE A N 1
ATOM 791 C CA . ILE A 1 99 ? 7.332 -7.639 -12.827 1.00 63.31 99 ILE A CA 1
ATOM 792 C C . ILE A 1 99 ? 7.023 -6.310 -12.126 1.00 63.31 99 ILE A C 1
ATOM 794 O O . ILE A 1 99 ? 7.008 -6.265 -10.897 1.00 63.31 99 ILE A O 1
ATOM 798 N N . PHE A 1 100 ? 6.712 -5.243 -12.872 1.00 65.00 100 PHE A N 1
ATOM 799 C CA . PHE A 1 100 ? 6.556 -3.899 -12.300 1.00 65.00 100 PHE A CA 1
ATOM 800 C C . PHE A 1 100 ? 5.130 -3.529 -11.902 1.00 65.00 100 PHE A C 1
ATOM 802 O O . PHE A 1 100 ? 4.972 -2.685 -11.027 1.00 65.00 100 PHE A O 1
ATOM 809 N N . LEU A 1 101 ? 4.094 -4.119 -12.508 1.00 70.25 101 LEU A N 1
ATOM 810 C CA . LEU A 1 101 ? 2.698 -3.740 -12.230 1.00 70.25 101 LEU A CA 1
ATOM 811 C C . LEU A 1 101 ? 1.924 -4.796 -11.437 1.00 70.25 101 LEU A C 1
ATOM 813 O O . LEU A 1 101 ? 0.990 -4.448 -10.715 1.00 70.25 101 LEU A O 1
ATOM 817 N N . PHE A 1 102 ? 2.347 -6.062 -11.487 1.00 75.19 102 PHE A N 1
ATOM 818 C CA . PHE A 1 102 ? 1.796 -7.105 -10.619 1.00 75.19 102 PHE A CA 1
ATOM 819 C C . PHE A 1 102 ? 2.020 -6.792 -9.136 1.00 75.19 102 PHE A C 1
ATOM 821 O O . PHE A 1 102 ? 1.104 -6.939 -8.328 1.00 75.19 102 PHE A O 1
ATOM 828 N N . LEU A 1 103 ? 3.223 -6.334 -8.778 1.00 74.94 103 LEU A N 1
ATOM 829 C CA . LEU A 1 103 ? 3.578 -6.058 -7.392 1.00 74.94 103 LEU A CA 1
ATOM 830 C C . LEU A 1 103 ? 2.744 -4.901 -6.800 1.00 74.94 103 LEU A C 1
ATOM 832 O O . LEU A 1 103 ? 2.087 -5.139 -5.784 1.00 74.94 103 LEU A O 1
ATOM 836 N N . PRO A 1 104 ? 2.649 -3.712 -7.430 1.00 76.00 104 PRO A N 1
ATOM 837 C CA . PRO A 1 104 ? 1.743 -2.659 -6.976 1.00 76.00 104 PRO A CA 1
ATOM 838 C C . PRO A 1 104 ? 0.280 -3.106 -6.904 1.00 76.00 104 PRO A C 1
ATOM 840 O O . PRO A 1 104 ? -0.434 -2.701 -5.989 1.00 76.00 104 PRO A O 1
ATOM 843 N N . LEU A 1 105 ? -0.176 -3.967 -7.825 1.00 81.56 105 LEU A N 1
ATOM 844 C CA . LEU A 1 105 ? -1.564 -4.440 -7.833 1.00 81.56 105 LEU A CA 1
ATOM 845 C C . LEU A 1 105 ? -1.839 -5.358 -6.642 1.00 81.56 105 LEU A C 1
ATOM 847 O O . LEU A 1 105 ? -2.849 -5.207 -5.954 1.00 81.56 105 LEU A O 1
ATOM 851 N N . LEU A 1 106 ? -0.919 -6.287 -6.377 1.00 81.31 106 LEU A N 1
ATOM 852 C CA . LEU A 1 106 ? -0.976 -7.179 -5.227 1.00 81.31 106 LEU A CA 1
ATOM 853 C C . LEU A 1 106 ? -0.942 -6.383 -3.919 1.00 81.31 106 LEU A C 1
ATOM 855 O O . LEU A 1 106 ? -1.742 -6.640 -3.023 1.00 81.31 106 LEU A O 1
ATOM 859 N N . GLN A 1 107 ? -0.056 -5.392 -3.817 1.00 79.88 107 GLN A N 1
ATOM 860 C CA . GLN A 1 107 ? 0.077 -4.538 -2.637 1.00 79.88 107 GLN A CA 1
ATOM 861 C C . GLN A 1 107 ? -1.180 -3.694 -2.392 1.00 79.88 107 GLN A C 1
ATOM 863 O O . GLN A 1 107 ? -1.694 -3.681 -1.273 1.00 79.88 107 GLN A O 1
ATOM 868 N N . ALA A 1 108 ? -1.727 -3.059 -3.433 1.00 83.12 108 ALA A N 1
ATOM 869 C CA . ALA A 1 108 ? -2.976 -2.305 -3.341 1.00 83.12 108 ALA A CA 1
ATOM 870 C C . ALA A 1 108 ? -4.151 -3.214 -2.935 1.00 83.12 108 ALA A C 1
ATOM 872 O O . ALA A 1 108 ? -4.945 -2.863 -2.059 1.00 83.12 108 ALA A O 1
ATOM 873 N N . GLY A 1 109 ? -4.232 -4.419 -3.511 1.00 85.06 109 GLY A N 1
ATOM 874 C CA . GLY A 1 109 ? -5.262 -5.405 -3.183 1.00 85.06 109 GLY A CA 1
ATOM 875 C C . GLY A 1 109 ? -5.176 -5.903 -1.738 1.00 85.06 109 GLY A C 1
ATOM 876 O O . GLY A 1 109 ? -6.193 -5.972 -1.045 1.00 85.06 109 GLY A O 1
ATOM 877 N N . LEU A 1 110 ? -3.968 -6.197 -1.253 1.00 83.94 110 LEU A N 1
ATOM 878 C CA . LEU A 1 110 ? -3.735 -6.595 0.137 1.00 83.94 110 LEU A CA 1
ATOM 879 C C . LEU A 1 110 ? -4.061 -5.460 1.112 1.00 83.94 110 LEU A C 1
ATOM 881 O O . LEU A 1 110 ? -4.71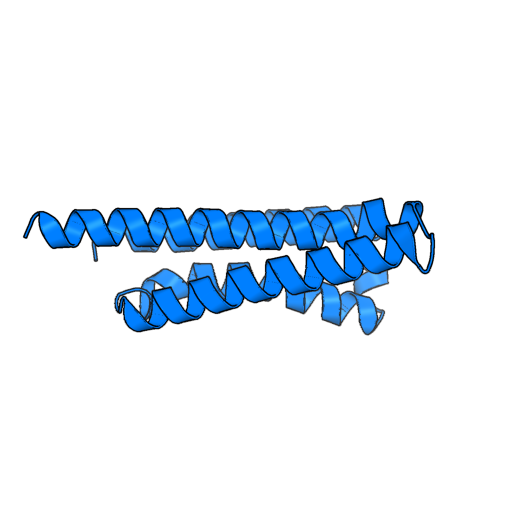5 -5.709 2.123 1.00 83.94 110 LEU A O 1
ATOM 885 N N . ASN A 1 111 ? -3.670 -4.221 0.804 1.00 84.12 111 ASN A N 1
ATOM 886 C CA . ASN A 1 111 ? -3.997 -3.057 1.628 1.00 84.12 111 ASN A CA 1
ATOM 887 C C . ASN A 1 111 ? -5.519 -2.859 1.740 1.00 84.12 111 ASN A C 1
ATOM 889 O O . ASN A 1 111 ? -6.051 -2.705 2.842 1.00 84.12 111 ASN A O 1
ATOM 893 N N . LEU A 1 112 ? -6.243 -2.967 0.621 1.00 87.50 112 LEU A N 1
ATOM 894 C CA . LEU A 1 112 ? -7.704 -2.923 0.620 1.00 87.50 112 LEU A CA 1
ATOM 895 C C . LEU A 1 112 ? -8.302 -4.056 1.468 1.00 87.50 112 LEU A C 1
ATOM 897 O O . LEU A 1 112 ? -9.173 -3.800 2.300 1.00 87.50 112 LEU A O 1
ATOM 901 N N . ALA A 1 113 ? -7.821 -5.291 1.305 1.00 87.06 113 ALA A N 1
ATOM 902 C CA . ALA A 1 113 ? -8.307 -6.442 2.063 1.00 87.06 113 ALA A CA 1
ATOM 903 C C . ALA A 1 113 ? -8.106 -6.265 3.578 1.00 87.06 113 ALA A C 1
ATOM 905 O O . ALA A 1 113 ? -9.045 -6.466 4.352 1.00 87.06 113 ALA A O 1
ATOM 906 N N . VAL A 1 114 ? -6.919 -5.827 4.010 1.00 85.06 114 VAL A N 1
ATOM 907 C CA . VAL A 1 114 ? -6.637 -5.544 5.427 1.00 85.06 114 VAL A CA 1
ATOM 908 C C . VAL A 1 114 ? -7.521 -4.409 5.939 1.00 85.06 114 VAL A C 1
ATOM 910 O O . VAL A 1 114 ? -8.118 -4.532 7.011 1.00 85.06 114 VAL A O 1
ATOM 913 N N . GLY A 1 115 ? -7.666 -3.332 5.165 1.00 84.75 115 GLY A N 1
ATOM 914 C CA . GLY A 1 115 ? -8.555 -2.223 5.501 1.00 84.75 115 GLY A CA 1
ATOM 915 C C . GLY A 1 115 ? -9.996 -2.685 5.728 1.00 84.75 115 GLY A C 1
ATOM 916 O O . GLY A 1 115 ? -10.629 -2.268 6.701 1.00 84.75 115 GLY A O 1
ATOM 917 N N . VAL A 1 116 ? -10.510 -3.576 4.871 1.00 88.62 116 VAL A N 1
ATOM 918 C CA . VAL A 1 116 ? -11.871 -4.129 4.978 1.00 88.62 116 VAL A CA 1
ATOM 919 C C . VAL A 1 116 ? -12.010 -4.988 6.230 1.00 88.62 116 VAL A C 1
ATOM 921 O O . VAL A 1 116 ? -12.986 -4.835 6.966 1.00 88.62 116 VAL A O 1
ATOM 924 N N . VAL A 1 117 ? -11.027 -5.846 6.519 1.00 87.81 117 VAL A N 1
ATOM 925 C CA . VAL A 1 117 ? -11.010 -6.668 7.740 1.00 87.81 117 VAL A CA 1
ATOM 926 C C . VAL A 1 117 ? -11.035 -5.781 8.982 1.00 87.81 117 VAL A C 1
ATOM 928 O O . VAL A 1 117 ? -11.856 -5.990 9.873 1.00 87.81 117 VAL A O 1
ATOM 931 N N . PHE A 1 118 ? -10.192 -4.751 9.037 1.00 84.25 118 PHE A N 1
ATOM 932 C CA . PHE A 1 118 ? -10.163 -3.814 10.158 1.00 84.25 118 PHE A CA 1
ATOM 933 C C . PHE A 1 118 ? -11.468 -3.034 10.311 1.00 84.25 118 PHE A C 1
ATOM 935 O O . PHE A 1 118 ? -11.938 -2.861 11.437 1.00 84.25 118 PHE A O 1
ATOM 942 N N . TYR A 1 119 ? -12.081 -2.605 9.208 1.00 86.25 119 TYR A N 1
ATOM 943 C CA . TYR A 1 119 ? -13.374 -1.924 9.238 1.00 86.25 119 TYR A CA 1
ATOM 944 C C . TYR A 1 119 ? -14.477 -2.847 9.757 1.00 86.25 119 TYR A C 1
ATOM 946 O O . TYR A 1 119 ? -15.272 -2.448 10.605 1.00 86.25 119 TYR A O 1
ATOM 954 N N . TYR A 1 120 ? -14.493 -4.104 9.312 1.00 87.19 120 TYR A N 1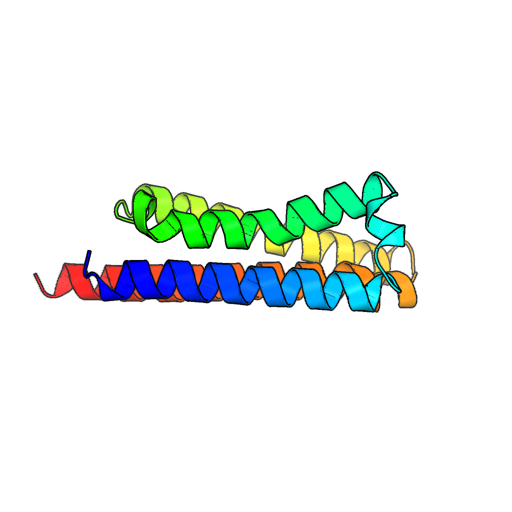
ATOM 955 C CA . TYR A 1 120 ? -15.451 -5.104 9.771 1.00 87.19 120 TYR A CA 1
ATOM 956 C C . TYR A 1 120 ? -15.284 -5.442 11.261 1.00 87.19 120 TYR A C 1
ATOM 958 O O . TYR A 1 120 ? -16.270 -5.498 11.998 1.00 87.19 120 TYR A O 1
ATOM 966 N N . LEU A 1 121 ? -14.045 -5.625 11.731 1.00 84.81 121 LEU A N 1
ATOM 967 C CA . LEU A 1 121 ? -13.758 -5.901 13.142 1.00 84.81 121 LEU A CA 1
ATOM 968 C C . LEU A 1 121 ? -14.191 -4.743 14.048 1.00 84.81 121 LEU A C 1
ATOM 970 O O . LEU A 1 121 ? -14.815 -4.975 15.084 1.00 84.81 121 LEU A O 1
ATOM 974 N N . GLN A 1 122 ? -13.916 -3.503 13.640 1.00 82.06 122 GLN A N 1
ATOM 975 C CA . GLN A 1 122 ? -14.402 -2.320 14.346 1.00 82.06 122 GLN A CA 1
ATOM 976 C C . GLN A 1 122 ? -15.929 -2.233 14.300 1.00 82.06 122 GLN A C 1
ATOM 978 O O . GLN A 1 122 ? -16.557 -1.979 15.326 1.00 82.06 122 GLN A O 1
ATOM 983 N N . TYR A 1 123 ? -16.536 -2.519 13.143 1.00 84.62 123 TYR A N 1
ATOM 984 C CA . TYR A 1 123 ? -17.986 -2.516 12.997 1.00 84.62 123 TYR A CA 1
ATOM 985 C C . TYR A 1 123 ? -18.670 -3.449 13.995 1.00 84.62 123 TYR A C 1
ATOM 987 O O . TYR A 1 123 ? -19.619 -3.052 14.670 1.00 84.62 123 TYR A O 1
ATOM 995 N N . ARG A 1 124 ? -18.140 -4.669 14.118 1.00 84.38 124 ARG A N 1
ATOM 996 C CA . ARG A 1 124 ? -18.639 -5.691 15.036 1.00 84.38 124 ARG A CA 1
ATOM 997 C C . ARG A 1 124 ? -18.434 -5.308 16.502 1.00 84.38 124 ARG A C 1
ATOM 999 O O . ARG A 1 124 ? -19.338 -5.525 17.299 1.00 84.38 124 ARG A O 1
ATOM 1006 N N . SER A 1 125 ? -17.279 -4.736 16.847 1.00 80.56 125 SER A N 1
ATOM 1007 C CA . SER A 1 125 ? -16.984 -4.298 18.218 1.00 80.56 125 SER A CA 1
ATOM 1008 C C . SER A 1 125 ? -17.950 -3.216 18.701 1.00 80.56 125 SER A C 1
ATOM 1010 O O . SER A 1 125 ? -18.350 -3.245 19.859 1.00 80.56 125 SER A O 1
ATOM 1012 N N . ASP A 1 126 ? -18.333 -2.281 17.830 1.00 78.50 126 ASP A N 1
ATOM 1013 C CA . ASP A 1 126 ? -19.240 -1.187 18.198 1.00 78.50 126 ASP A CA 1
ATOM 1014 C C . ASP A 1 126 ? -20.707 -1.643 18.323 1.00 78.50 126 ASP A C 1
ATOM 1016 O O . ASP A 1 126 ? -21.512 -0.904 18.865 1.00 78.50 126 ASP A O 1
ATOM 1020 N N . GLN A 1 127 ? -21.087 -2.817 17.797 1.00 79.50 127 GLN A N 1
ATOM 1021 C CA . GLN A 1 127 ? -22.442 -3.371 17.974 1.00 79.50 127 GLN A CA 1
ATOM 1022 C C . GLN A 1 127 ? -22.605 -4.189 19.261 1.00 79.50 127 GLN A C 1
ATOM 1024 O O . GLN A 1 127 ? -23.721 -4.551 19.624 1.00 79.50 127 GLN A O 1
ATOM 1029 N N . GLN A 1 128 ? -21.498 -4.534 19.920 1.00 71.38 128 GLN A N 1
ATOM 1030 C CA . GLN A 1 128 ? -21.497 -5.280 21.180 1.00 71.38 128 GLN A CA 1
ATOM 1031 C C . GLN A 1 128 ? -21.524 -4.365 22.418 1.00 71.38 128 GLN A C 1
ATOM 1033 O O . GLN A 1 128 ? -21.575 -4.876 23.537 1.00 71.38 128 GLN A O 1
ATOM 1038 N N . HIS A 1 129 ? -21.497 -3.045 22.217 1.00 54.75 129 HIS A N 1
ATOM 1039 C CA . HIS A 1 129 ? -21.593 -1.997 23.234 1.00 54.75 129 HIS A CA 1
ATOM 1040 C C . HIS A 1 129 ? -22.808 -1.111 22.966 1.00 54.75 129 HIS A C 1
ATOM 1042 O O . HIS A 1 129 ? -23.387 -0.631 23.965 1.00 54.75 129 HIS A O 1
#

Foldseek 3Di:
DDPVQLVVLQVCLVVLLVVLVVLLCVLVVHCVLVVDPVSVVLNCLLSVLSVVSNVCSPVVVDLVVLVVVLVVLVVQLVVLVVVLCCCVPPVPDPSCSVRRSVSSNVSSVVSNVVSVVSSVVVVVVVVVD

Nearest PDB structures (foldseek):
  4bne-assembly1_B  TM=4.922E-01  e=3.434E+00  Gallus gallus
  8pm6-assembly1_A  TM=2.845E-01  e=9.124E+00  Homo sapiens

Mean predicted aligned error: 7.38 Å

Solvent-accessible surface area (backbone atoms only — not comparable to full-atom values): 6741 Å² total; per-residue (Å²): 132,62,71,66,56,35,53,48,30,31,50,54,12,52,52,47,36,52,50,50,53,52,49,49,36,61,71,44,77,37,69,65,38,62,75,36,72,68,40,40,53,51,52,52,57,63,36,46,61,20,54,50,34,34,52,29,54,73,54,49,82,38,66,68,55,41,50,53,49,46,52,48,30,51,48,48,30,51,52,40,50,49,54,41,48,42,27,63,73,74,53,74,38,68,68,58,35,62,58,66,39,43,53,53,33,52,51,28,48,50,51,32,52,52,48,50,52,52,50,51,54,52,55,54,57,64,73,78,108